Protein AF-A0A645FB19-F1 (afdb_monomer)

Structure (mmCIF, N/CA/C/O backbone):
data_AF-A0A645FB19-F1
#
_entry.id   AF-A0A645FB19-F1
#
loop_
_atom_site.group_PDB
_atom_site.id
_atom_site.type_symbol
_atom_site.label_atom_id
_atom_site.label_alt_id
_atom_site.label_comp_id
_atom_site.label_asym_id
_atom_site.label_entity_id
_atom_site.label_seq_id
_atom_site.pdbx_PDB_ins_code
_atom_site.Cartn_x
_atom_site.Cartn_y
_atom_site.Cartn_z
_atom_site.occupancy
_atom_site.B_iso_or_equiv
_atom_site.auth_seq_id
_atom_site.auth_comp_id
_atom_site.auth_asym_id
_atom_site.auth_atom_id
_atom_site.pdbx_PDB_model_num
ATOM 1 N N . MET A 1 1 ? 1.211 17.142 -0.385 1.00 58.69 1 MET A N 1
ATOM 2 C CA . MET A 1 1 ? 0.450 16.102 -1.111 1.00 58.69 1 MET A CA 1
ATOM 3 C C . MET A 1 1 ? -0.903 16.676 -1.536 1.00 58.69 1 MET A C 1
ATOM 5 O O . MET A 1 1 ? -1.516 17.345 -0.713 1.00 58.69 1 MET A O 1
ATOM 9 N N . ARG A 1 2 ? -1.361 16.498 -2.788 1.00 76.12 2 ARG A N 1
ATOM 10 C CA . ARG A 1 2 ? -2.597 17.149 -3.298 1.00 76.12 2 ARG A CA 1
ATOM 11 C C . ARG A 1 2 ? -3.866 16.750 -2.525 1.00 76.12 2 ARG A C 1
ATOM 13 O O . ARG A 1 2 ? -4.766 17.567 -2.384 1.00 76.12 2 ARG A O 1
ATOM 20 N N . LEU A 1 3 ? -3.914 15.536 -1.971 1.00 77.56 3 LEU A N 1
ATOM 21 C CA . LEU A 1 3 ? -5.048 15.065 -1.166 1.00 77.56 3 LEU A CA 1
ATOM 22 C C . LEU A 1 3 ? -5.191 15.829 0.157 1.00 77.56 3 LEU A C 1
ATOM 24 O O . LEU A 1 3 ? -6.282 16.289 0.467 1.00 77.56 3 LEU A O 1
ATOM 28 N N . LEU A 1 4 ? -4.091 16.073 0.875 1.00 82.75 4 LEU A N 1
ATOM 29 C CA . LEU A 1 4 ? -4.109 16.864 2.116 1.00 82.75 4 LEU A CA 1
ATOM 30 C C . LEU A 1 4 ? -4.502 18.332 1.890 1.00 82.75 4 LEU A C 1
ATOM 32 O O . LEU A 1 4 ? -5.037 18.973 2.787 1.00 82.75 4 LEU A O 1
ATOM 36 N N . GLN A 1 5 ? -4.271 18.869 0.686 1.00 85.38 5 GLN A N 1
ATOM 37 C CA . GLN A 1 5 ? -4.778 20.197 0.319 1.00 85.38 5 GLN A CA 1
ATOM 38 C C . GLN A 1 5 ? -6.301 20.195 0.134 1.00 85.38 5 GLN A C 1
ATOM 40 O O . GLN A 1 5 ? -6.951 21.200 0.406 1.00 85.38 5 GLN A O 1
ATOM 45 N N . ARG A 1 6 ? -6.875 19.081 -0.338 1.00 86.56 6 ARG A N 1
ATOM 46 C CA . ARG A 1 6 ? -8.318 18.939 -0.574 1.00 86.56 6 ARG A CA 1
ATOM 47 C C . ARG A 1 6 ? -9.093 18.552 0.687 1.00 86.56 6 ARG A C 1
ATOM 49 O O . ARG A 1 6 ? -10.244 18.969 0.819 1.00 86.56 6 ARG A O 1
ATOM 56 N N . TYR A 1 7 ? -8.460 17.786 1.573 1.00 88.44 7 TYR A N 1
ATOM 57 C CA . TYR A 1 7 ? -9.016 17.260 2.819 1.00 88.44 7 TYR A CA 1
ATOM 58 C C . TYR A 1 7 ? -8.135 17.680 4.004 1.00 88.44 7 TYR A C 1
ATOM 60 O O . TYR A 1 7 ? -7.343 16.879 4.511 1.00 88.44 7 TYR A O 1
ATOM 68 N N . PRO A 1 8 ? -8.222 18.951 4.432 1.00 86.88 8 PRO A N 1
ATOM 69 C CA . PRO A 1 8 ? -7.477 19.417 5.592 1.00 86.88 8 PRO A CA 1
ATOM 70 C C . PRO A 1 8 ? -7.896 18.621 6.835 1.00 86.88 8 PRO A C 1
ATOM 72 O O . PRO A 1 8 ? -9.083 18.444 7.097 1.00 86.88 8 PRO A O 1
ATOM 75 N N . GLY A 1 9 ? -6.909 18.134 7.588 1.00 89.25 9 GLY A N 1
ATOM 76 C CA . GLY A 1 9 ? -7.122 17.306 8.779 1.00 89.25 9 GLY A CA 1
ATOM 77 C C . GLY A 1 9 ? -7.177 15.799 8.518 1.00 89.25 9 GLY A C 1
ATOM 78 O O . GLY A 1 9 ? -7.242 15.046 9.479 1.00 89.25 9 GLY A O 1
ATOM 79 N N . ALA A 1 10 ? -7.120 15.341 7.262 1.00 93.56 10 ALA A N 1
ATOM 80 C CA . ALA A 1 10 ? -6.947 13.920 6.975 1.00 93.56 10 ALA A CA 1
ATOM 81 C C . ALA A 1 10 ? -5.536 13.436 7.350 1.00 93.56 10 ALA A C 1
ATOM 83 O O . ALA A 1 10 ? -4.563 14.190 7.266 1.00 93.56 10 ALA A O 1
ATOM 84 N N . HIS A 1 11 ? -5.420 12.154 7.685 1.00 93.31 11 HIS A N 1
ATOM 85 C CA . HIS A 1 11 ? -4.140 11.459 7.792 1.00 93.31 11 HIS A CA 1
ATOM 86 C C . HIS A 1 11 ? -3.932 10.557 6.583 1.00 93.31 11 HIS A C 1
ATOM 88 O O . HIS A 1 11 ? -4.860 9.892 6.130 1.00 93.31 11 HIS A O 1
ATOM 94 N N . VAL A 1 12 ? -2.709 10.553 6.056 1.00 94.75 12 VAL A N 1
ATOM 95 C CA . VAL A 1 12 ? -2.318 9.714 4.922 1.00 94.75 12 VAL A CA 1
ATOM 96 C C . VAL A 1 12 ? -1.270 8.716 5.391 1.00 94.75 12 VAL A C 1
ATOM 98 O O . VAL A 1 12 ? -0.284 9.116 6.009 1.00 94.75 12 VAL A O 1
ATOM 101 N N . PHE A 1 13 ? -1.470 7.447 5.052 1.00 96.50 13 PHE A N 1
ATOM 102 C CA . PHE A 1 13 ? -0.499 6.376 5.230 1.00 96.50 13 PHE A CA 1
ATOM 103 C C . PHE A 1 13 ? -0.052 5.871 3.860 1.00 96.50 13 PHE A C 1
ATOM 105 O O . PHE A 1 13 ? -0.886 5.560 3.007 1.00 96.50 13 PHE A O 1
ATOM 112 N N . HIS A 1 14 ? 1.260 5.795 3.656 1.00 96.44 14 HIS A N 1
ATOM 113 C CA . HIS A 1 14 ? 1.857 5.329 2.410 1.00 96.44 14 HIS A CA 1
ATOM 114 C C . HIS A 1 14 ? 2.263 3.864 2.560 1.00 96.44 14 HIS A C 1
ATOM 116 O O . HIS A 1 14 ? 3.074 3.542 3.425 1.00 96.44 14 HIS A O 1
ATOM 122 N N . MET A 1 15 ? 1.755 2.971 1.711 1.00 97.56 15 MET A N 1
ATOM 123 C CA . MET A 1 15 ? 2.123 1.548 1.776 1.00 97.56 15 MET A CA 1
ATOM 124 C C . MET A 1 15 ? 3.617 1.294 1.522 1.00 97.56 15 MET A C 1
ATOM 126 O O . MET A 1 15 ? 4.156 0.297 2.002 1.00 97.56 15 MET A O 1
ATOM 130 N N . ASP A 1 16 ? 4.312 2.221 0.858 1.00 95.81 16 ASP A N 1
ATOM 131 C CA . ASP A 1 16 ? 5.766 2.175 0.657 1.00 95.81 16 ASP A CA 1
ATOM 132 C C . ASP A 1 16 ? 6.555 2.228 1.983 1.00 95.81 16 ASP A C 1
ATOM 134 O O . ASP A 1 16 ? 7.651 1.670 2.076 1.00 95.81 16 ASP A O 1
ATOM 138 N N . ASP A 1 17 ? 5.988 2.822 3.042 1.00 97.62 17 ASP A N 1
ATOM 139 C CA . ASP A 1 17 ? 6.573 2.810 4.394 1.00 97.62 17 ASP A CA 1
ATOM 140 C C . ASP A 1 17 ? 6.572 1.397 5.011 1.00 97.62 17 ASP A C 1
ATOM 142 O O . ASP A 1 17 ? 7.271 1.115 5.994 1.00 97.62 17 ASP A O 1
ATOM 146 N N . PHE A 1 18 ? 5.809 0.481 4.418 1.00 97.94 18 PHE A N 1
ATOM 147 C CA . PHE A 1 18 ? 5.596 -0.873 4.900 1.00 97.94 18 PHE A CA 1
ATOM 148 C C . PHE A 1 18 ? 6.217 -1.927 3.984 1.00 97.94 18 PHE A C 1
ATOM 150 O O . PHE A 1 18 ? 5.834 -3.087 4.053 1.00 97.94 18 PHE A O 1
ATOM 157 N N . PHE A 1 19 ? 7.216 -1.597 3.157 1.00 96.75 19 PHE A N 1
ATOM 158 C CA . PHE A 1 19 ? 7.991 -2.647 2.483 1.00 96.75 19 PHE A CA 1
ATOM 159 C C . PHE A 1 19 ? 8.648 -3.603 3.485 1.00 96.75 19 PHE A C 1
ATOM 161 O O . PHE A 1 19 ? 9.048 -3.205 4.582 1.00 96.75 19 PHE A O 1
ATOM 168 N N . LEU A 1 20 ? 8.797 -4.869 3.085 1.00 95.56 20 LEU A N 1
ATOM 169 C CA . LEU A 1 20 ? 9.509 -5.852 3.895 1.00 95.56 20 LEU A CA 1
ATOM 170 C C . LEU A 1 20 ? 10.963 -5.439 4.138 1.00 95.56 20 LEU A C 1
ATOM 172 O O . LEU A 1 20 ? 11.680 -5.016 3.221 1.00 95.56 20 LEU A O 1
ATOM 176 N N . GLN A 1 21 ? 11.411 -5.675 5.366 1.00 94.31 21 GLN A N 1
ATOM 177 C CA . GLN A 1 21 ? 12.822 -5.627 5.737 1.00 94.31 21 GLN A CA 1
ATOM 178 C C . GL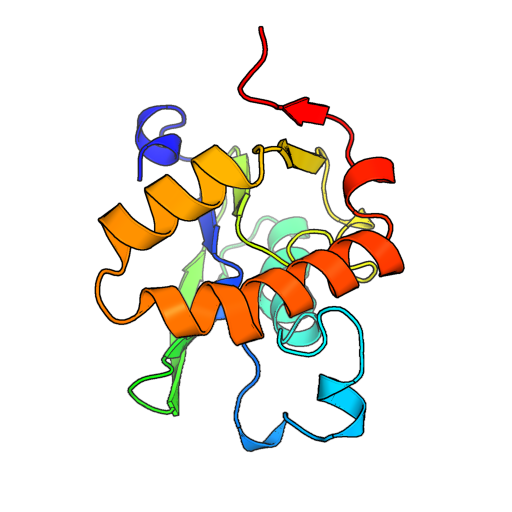N A 1 21 ? 13.586 -6.791 5.076 1.00 94.31 21 GLN A C 1
ATOM 180 O O . GLN A 1 21 ? 12.978 -7.830 4.805 1.00 94.31 21 GLN A O 1
ATOM 185 N N . PRO A 1 22 ? 14.899 -6.662 4.805 1.00 93.31 22 PRO A N 1
ATOM 186 C CA . PRO A 1 22 ? 15.667 -7.660 4.057 1.00 93.31 22 PRO A CA 1
ATOM 187 C C . PRO A 1 22 ? 15.571 -9.075 4.633 1.00 93.31 22 PRO A C 1
ATOM 189 O O . PRO A 1 22 ? 15.367 -10.018 3.875 1.00 93.31 22 PRO A O 1
ATOM 192 N N . ASP A 1 23 ? 15.617 -9.209 5.958 1.00 91.88 23 ASP A N 1
ATOM 193 C CA . ASP A 1 23 ? 15.588 -10.507 6.643 1.00 91.88 23 ASP A CA 1
ATOM 194 C C . ASP A 1 23 ? 14.245 -11.242 6.492 1.00 91.88 23 ASP A C 1
ATOM 196 O O . ASP A 1 23 ? 14.183 -12.462 6.625 1.00 91.88 23 ASP A O 1
ATOM 200 N N . ALA A 1 24 ? 13.169 -10.518 6.167 1.00 92.56 24 ALA A N 1
ATOM 201 C CA . ALA A 1 24 ? 11.841 -11.082 5.938 1.00 92.56 24 ALA A CA 1
ATOM 202 C C . ALA A 1 24 ? 11.579 -11.444 4.461 1.00 92.56 24 ALA A C 1
ATOM 204 O O . ALA A 1 24 ? 10.541 -12.021 4.134 1.00 92.56 24 ALA A O 1
ATOM 205 N N . LYS A 1 25 ? 12.503 -11.122 3.544 1.00 94.50 25 LYS A N 1
ATOM 206 C CA . LYS A 1 25 ? 12.362 -11.373 2.099 1.00 94.50 25 LYS A CA 1
ATOM 207 C C . LYS A 1 25 ? 12.799 -12.787 1.714 1.00 94.50 25 LYS A C 1
ATOM 209 O O . LYS A 1 25 ? 13.763 -12.966 0.969 1.00 94.50 25 LYS A O 1
ATOM 214 N N . THR A 1 26 ? 12.089 -13.800 2.202 1.00 96.44 26 THR A N 1
ATOM 215 C CA . THR A 1 26 ? 12.327 -15.182 1.754 1.00 96.44 26 THR A CA 1
ATOM 216 C C . THR A 1 26 ? 11.770 -15.405 0.340 1.00 96.44 26 THR A C 1
ATOM 218 O O . THR A 1 26 ? 10.840 -14.699 -0.067 1.00 96.44 26 THR A O 1
ATOM 221 N N . PRO A 1 27 ? 12.288 -16.384 -0.426 1.00 95.88 27 PRO A N 1
ATOM 222 C CA . PRO A 1 27 ? 11.735 -16.731 -1.736 1.00 95.88 27 PRO A CA 1
ATOM 223 C C . PRO A 1 27 ? 10.242 -17.069 -1.682 1.00 95.88 27 PRO A C 1
ATOM 225 O O . PRO A 1 27 ? 9.479 -16.631 -2.5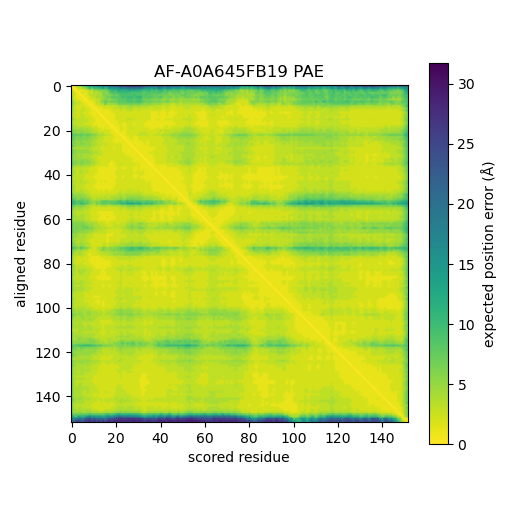37 1.00 95.88 27 PRO A O 1
ATOM 228 N N . GLU A 1 28 ? 9.809 -17.793 -0.649 1.00 96.69 28 GLU A N 1
ATOM 229 C CA . GLU A 1 28 ? 8.411 -18.179 -0.450 1.00 96.69 28 GLU A CA 1
ATOM 230 C C . GLU A 1 28 ? 7.532 -16.957 -0.201 1.00 96.69 28 GLU A C 1
ATOM 232 O O . GLU A 1 28 ? 6.420 -16.888 -0.719 1.00 96.69 28 GLU A O 1
ATOM 237 N N . ARG A 1 29 ? 8.031 -15.979 0.568 1.00 95.75 29 ARG A N 1
ATOM 238 C CA . ARG A 1 29 ? 7.313 -14.730 0.818 1.00 95.75 29 ARG A CA 1
ATOM 239 C C . ARG A 1 29 ? 7.233 -13.877 -0.442 1.00 95.75 29 ARG A C 1
ATOM 241 O O . ARG A 1 29 ? 6.153 -13.418 -0.785 1.00 95.75 29 ARG A O 1
ATOM 248 N N . LEU A 1 30 ? 8.341 -13.69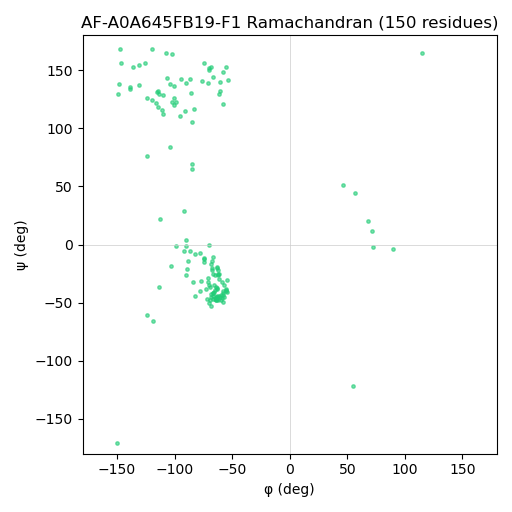2 -1.155 1.00 94.56 30 LEU A N 1
ATOM 249 C CA . LEU A 1 30 ? 8.368 -12.887 -2.381 1.00 94.56 30 LEU A CA 1
ATOM 250 C C . LEU A 1 30 ? 7.586 -13.518 -3.542 1.00 94.56 30 LEU A C 1
ATOM 252 O O . LEU A 1 30 ? 7.175 -12.801 -4.448 1.00 94.56 30 LEU A O 1
ATOM 256 N N . ALA A 1 31 ? 7.358 -14.834 -3.514 1.00 94.56 31 ALA A N 1
ATOM 257 C CA . ALA A 1 31 ? 6.495 -15.519 -4.472 1.00 94.56 31 ALA A CA 1
ATOM 258 C C . ALA A 1 31 ? 4.995 -15.268 -4.230 1.00 94.56 31 ALA A C 1
ATOM 260 O O . ALA A 1 31 ? 4.181 -15.573 -5.101 1.00 94.56 31 ALA A O 1
ATOM 261 N N . GLN A 1 32 ? 4.606 -14.742 -3.063 1.00 96.38 32 GLN A N 1
ATOM 262 C CA . GLN A 1 32 ? 3.212 -14.402 -2.782 1.00 96.38 32 GLN A CA 1
ATOM 263 C C . GLN A 1 32 ? 2.822 -13.102 -3.505 1.00 96.38 32 GLN A C 1
ATOM 265 O O . GLN A 1 32 ? 3.597 -12.141 -3.497 1.00 96.38 32 GLN A O 1
ATOM 270 N N . PRO A 1 33 ? 1.604 -13.008 -4.066 1.00 96.38 33 PRO A N 1
ATOM 271 C CA . PRO A 1 33 ? 1.083 -11.748 -4.585 1.00 96.38 33 PRO A CA 1
ATOM 272 C C . PRO A 1 33 ? 1.046 -10.678 -3.483 1.00 96.38 33 PRO A C 1
ATOM 274 O O . PRO A 1 33 ? 0.411 -10.868 -2.450 1.00 96.38 33 PRO A O 1
ATOM 277 N N . GLY A 1 34 ? 1.745 -9.558 -3.687 1.00 95.25 34 GLY A N 1
ATOM 278 C CA . GLY A 1 34 ? 1.893 -8.509 -2.667 1.00 95.25 34 GLY A CA 1
ATOM 279 C C . GLY A 1 34 ? 2.799 -8.877 -1.489 1.00 95.25 34 GLY A C 1
ATOM 280 O O . GLY A 1 34 ? 2.853 -8.157 -0.492 1.00 95.25 34 GLY A O 1
ATOM 281 N N . GLY A 1 35 ? 3.547 -9.976 -1.602 1.00 95.44 35 GLY A N 1
ATOM 282 C CA . GLY A 1 35 ? 4.453 -10.458 -0.568 1.00 95.44 35 GLY A CA 1
ATOM 283 C C . GLY A 1 35 ? 5.655 -9.550 -0.311 1.00 95.44 35 GLY A C 1
ATOM 284 O O . GLY A 1 35 ? 6.338 -9.740 0.683 1.00 95.44 35 GLY A O 1
ATOM 285 N N . ASN A 1 36 ? 5.912 -8.543 -1.150 1.00 94.44 36 ASN A N 1
ATOM 286 C CA . ASN A 1 36 ? 6.958 -7.530 -0.966 1.00 94.44 36 ASN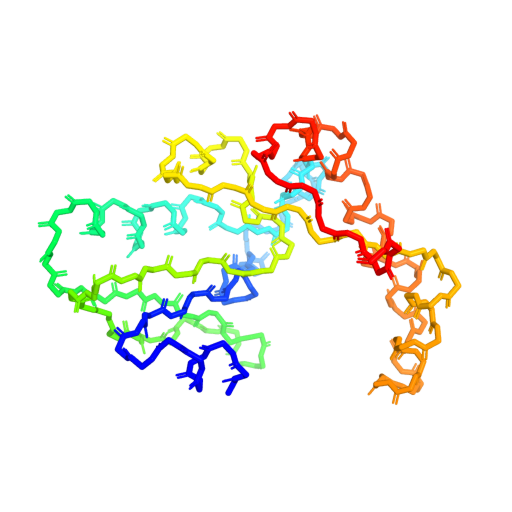 A CA 1
ATOM 287 C C . ASN A 1 36 ? 6.620 -6.471 0.106 1.00 94.44 36 ASN A C 1
ATOM 289 O O . ASN A 1 36 ? 7.507 -5.704 0.499 1.00 94.44 36 ASN A O 1
ATOM 293 N N . VAL A 1 37 ? 5.370 -6.434 0.577 1.00 96.50 37 VAL A N 1
ATOM 294 C CA . VAL A 1 37 ? 4.885 -5.546 1.642 1.00 96.50 37 VAL A CA 1
ATOM 295 C C . VAL A 1 37 ? 4.666 -6.329 2.938 1.00 96.50 37 VAL A C 1
ATOM 297 O O . VAL A 1 37 ? 4.243 -7.484 2.942 1.00 96.50 37 VAL A O 1
ATOM 300 N N . ASP A 1 38 ? 4.972 -5.679 4.051 1.00 97.81 38 ASP A N 1
ATOM 301 C CA . ASP A 1 38 ? 4.762 -6.111 5.428 1.00 97.81 38 ASP A CA 1
ATOM 302 C C . ASP A 1 38 ? 3.331 -5.761 5.871 1.00 97.81 38 ASP A C 1
ATOM 304 O O . ASP A 1 38 ? 3.087 -4.830 6.646 1.00 97.81 38 ASP A O 1
ATOM 308 N N . HIS A 1 39 ? 2.352 -6.457 5.286 1.00 97.38 39 HIS A N 1
ATOM 309 C CA . HIS A 1 39 ? 0.938 -6.206 5.566 1.00 97.38 39 HIS A CA 1
ATOM 310 C C . HIS A 1 39 ? 0.568 -6.572 7.010 1.00 97.38 39 HIS A C 1
ATOM 312 O O . HIS A 1 39 ? -0.361 -5.998 7.570 1.00 97.38 39 HIS A O 1
ATOM 318 N N . GLU A 1 40 ? 1.311 -7.480 7.638 1.00 97.94 40 GLU A N 1
ATOM 319 C CA . GLU A 1 40 ? 1.181 -7.840 9.044 1.00 97.94 40 GLU A CA 1
ATOM 320 C C . GLU A 1 40 ? 1.572 -6.665 9.956 1.00 97.94 40 GLU A C 1
ATOM 322 O O . GLU A 1 40 ? 0.811 -6.306 10.865 1.00 97.94 40 GLU A O 1
ATOM 327 N N . ARG A 1 41 ? 2.706 -5.998 9.684 1.00 97.88 41 ARG A N 1
ATOM 328 C CA . ARG A 1 41 ? 3.084 -4.764 10.393 1.00 97.88 41 ARG A CA 1
ATOM 329 C C . ARG A 1 41 ? 2.078 -3.651 10.146 1.00 97.88 41 ARG A C 1
ATOM 331 O O . ARG A 1 41 ? 1.665 -2.999 11.097 1.00 97.88 41 ARG A O 1
ATOM 338 N N . PHE A 1 42 ? 1.629 -3.455 8.908 1.00 98.19 42 PHE A N 1
ATOM 339 C CA . PHE A 1 42 ? 0.621 -2.432 8.624 1.00 98.19 42 PHE A CA 1
ATOM 340 C C . PHE A 1 42 ? -0.697 -2.678 9.380 1.00 98.19 42 PHE A C 1
ATOM 342 O O . PHE A 1 42 ? -1.251 -1.766 9.994 1.00 98.19 42 PHE A O 1
ATOM 349 N N . LEU A 1 43 ? -1.186 -3.921 9.392 1.00 97.75 43 LEU A N 1
ATOM 350 C CA . LEU A 1 43 ? -2.399 -4.293 10.118 1.00 97.75 43 LEU A CA 1
ATOM 351 C C . LEU A 1 43 ? -2.268 -4.016 11.623 1.00 97.75 43 LEU A C 1
ATOM 353 O O . LEU A 1 43 ? -3.165 -3.417 12.215 1.00 97.75 43 LEU A O 1
ATOM 357 N N . SER A 1 44 ? -1.160 -4.445 12.227 1.00 97.44 44 SER A N 1
ATOM 358 C CA . SER A 1 44 ? -0.941 -4.365 13.677 1.00 97.44 44 SER A CA 1
ATOM 359 C C . SER A 1 44 ? -0.557 -2.973 14.178 1.00 97.44 44 SER A C 1
ATOM 361 O O . SER A 1 44 ? -1.041 -2.556 15.227 1.00 97.44 44 SER A O 1
ATOM 363 N N . GLU A 1 45 ? 0.279 -2.237 13.445 1.00 97.56 45 GLU A N 1
ATOM 364 C CA . GLU A 1 45 ? 0.751 -0.912 13.859 1.00 97.56 45 GLU A CA 1
ATOM 365 C C . GLU A 1 45 ? -0.161 0.229 13.399 1.00 97.56 45 GLU A C 1
ATOM 367 O O . GLU A 1 45 ? -0.097 1.305 13.985 1.00 97.56 45 GLU A O 1
ATOM 372 N N . VAL A 1 46 ? -0.992 0.032 12.366 1.00 96.94 46 VAL A N 1
ATOM 373 C CA . VAL A 1 46 ? -1.841 1.100 11.808 1.00 96.94 46 VAL A CA 1
ATOM 374 C C . VAL A 1 46 ? -3.324 0.772 11.910 1.00 96.94 46 VAL A C 1
ATOM 376 O O . VAL A 1 46 ? -4.045 1.453 12.635 1.00 96.94 46 VAL A O 1
ATOM 379 N N . LEU A 1 47 ? -3.817 -0.256 11.216 1.00 96.12 47 LEU A N 1
ATOM 380 C CA . LEU A 1 47 ? -5.269 -0.473 11.103 1.00 96.12 47 LEU A CA 1
ATOM 381 C C . LEU A 1 47 ? -5.933 -0.837 12.435 1.00 96.12 47 LEU A C 1
ATOM 383 O O . LEU A 1 47 ? -7.002 -0.316 12.754 1.00 96.12 47 LEU A O 1
ATOM 387 N N . GLN A 1 48 ? -5.300 -1.697 13.233 1.00 94.81 48 GLN A N 1
ATOM 388 C CA . GLN A 1 48 ? -5.825 -2.082 14.543 1.00 94.81 48 GLN A CA 1
ATOM 389 C C . GLN A 1 48 ? -5.883 -0.896 15.528 1.00 94.81 48 GLN A C 1
ATOM 391 O O . GLN A 1 48 ? -6.939 -0.706 16.138 1.00 94.81 48 GLN A O 1
ATOM 396 N N . PRO A 1 49 ? -4.828 -0.068 15.686 1.00 93.81 49 PRO A N 1
ATOM 397 C CA . PRO A 1 49 ? -4.908 1.153 16.491 1.00 93.81 49 PRO A CA 1
ATOM 398 C C . PRO A 1 49 ? -5.900 2.190 15.957 1.00 93.81 49 PRO A C 1
ATOM 400 O O . PRO A 1 49 ? -6.604 2.816 16.750 1.00 93.81 49 PRO A O 1
ATOM 403 N N . LEU A 1 50 ? -6.017 2.349 14.632 1.00 92.38 50 LEU A N 1
ATOM 404 C CA . LEU A 1 50 ? -6.985 3.273 14.029 1.00 92.38 50 LEU A CA 1
ATOM 405 C C . LEU A 1 50 ? -8.423 2.951 14.441 1.00 92.38 50 LEU A C 1
ATOM 407 O O . LEU A 1 50 ? -9.175 3.861 14.789 1.00 92.38 50 LEU A O 1
ATOM 411 N N . ALA A 1 51 ? -8.781 1.666 14.479 1.00 88.00 51 ALA A N 1
ATOM 412 C CA . ALA A 1 51 ? -10.098 1.218 14.929 1.00 88.00 51 ALA A CA 1
ATOM 413 C C . ALA A 1 51 ? -10.386 1.552 16.408 1.00 88.00 51 ALA A C 1
ATOM 415 O O . ALA A 1 51 ? -11.546 1.597 16.814 1.00 88.00 51 ALA A O 1
ATOM 416 N N . GLN A 1 52 ? -9.351 1.806 17.216 1.00 88.75 52 GLN A N 1
ATOM 417 C CA . GLN A 1 52 ? -9.483 2.186 18.627 1.00 88.75 52 GLN A CA 1
ATOM 418 C C . GLN A 1 52 ? -9.630 3.703 18.821 1.00 88.75 52 GLN A C 1
ATOM 420 O O . GLN A 1 52 ? -10.022 4.140 19.900 1.00 88.75 52 GLN A O 1
ATOM 425 N N . GLY A 1 53 ? -9.332 4.512 17.796 1.00 84.56 53 GLY A N 1
ATOM 426 C CA . GLY A 1 53 ? -9.471 5.971 17.841 1.00 84.56 53 GLY A CA 1
ATOM 427 C C . GLY A 1 53 ? -8.490 6.684 18.780 1.00 84.56 53 GLY A C 1
ATOM 428 O O . GLY A 1 53 ? -8.762 7.810 19.190 1.00 84.56 53 GLY A O 1
ATOM 429 N N . LEU A 1 54 ? -7.373 6.044 19.134 1.00 83.88 54 LEU A N 1
ATOM 430 C CA . LEU A 1 54 ? -6.344 6.599 20.018 1.00 83.88 54 LEU A CA 1
ATOM 431 C C . LEU A 1 54 ? -5.131 7.099 19.225 1.00 83.88 54 LEU A C 1
ATOM 433 O O . LEU A 1 54 ? -4.952 6.759 18.059 1.00 83.88 54 LEU A O 1
ATOM 437 N N . GLU A 1 55 ? -4.285 7.906 19.866 1.00 93.50 55 GLU A N 1
ATOM 438 C CA . GLU A 1 55 ? -2.952 8.213 19.341 1.00 93.50 55 GLU A CA 1
ATOM 439 C C . GLU A 1 55 ? -2.044 6.985 19.446 1.00 93.50 55 GLU A C 1
ATOM 441 O O . GLU A 1 55 ? -2.052 6.271 20.451 1.00 93.50 55 GLU A O 1
ATOM 446 N N . PHE A 1 56 ? -1.246 6.743 18.410 1.00 95.94 56 PHE A N 1
ATOM 447 C CA . PHE A 1 56 ? -0.343 5.601 18.342 1.00 95.94 56 PHE A CA 1
ATOM 448 C C . PHE A 1 56 ? 0.926 5.931 17.557 1.00 95.94 56 PHE A C 1
ATOM 450 O O . PHE A 1 56 ? 1.049 6.969 16.899 1.00 95.94 56 PHE A O 1
ATOM 457 N N . ILE A 1 57 ? 1.896 5.024 17.651 1.00 97.25 57 ILE A N 1
ATOM 458 C CA . ILE A 1 57 ? 3.147 5.080 16.903 1.00 97.25 57 ILE A CA 1
ATOM 459 C C . ILE A 1 57 ? 3.170 3.893 15.947 1.00 97.25 57 ILE A C 1
ATOM 461 O O . ILE A 1 57 ? 2.927 2.764 16.365 1.00 97.25 57 ILE A O 1
ATOM 465 N N . TYR A 1 58 ? 3.499 4.161 14.690 1.00 97.69 58 TYR A N 1
ATOM 466 C CA . 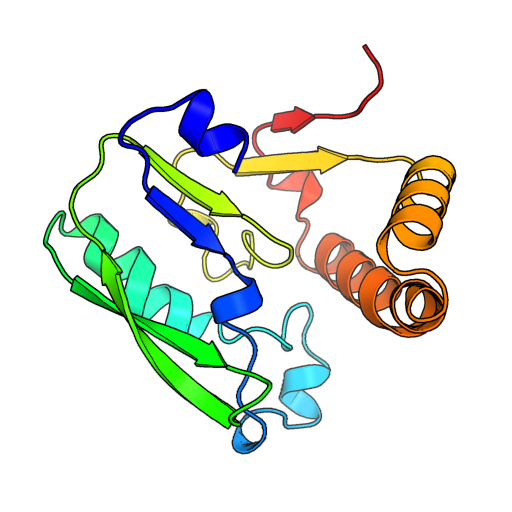TYR A 1 58 ? 3.857 3.150 13.702 1.00 97.69 58 TYR A CA 1
ATOM 467 C C . TYR A 1 58 ? 5.279 3.404 13.212 1.00 97.69 58 TYR A C 1
ATOM 469 O O . TYR A 1 58 ? 5.854 4.471 13.455 1.00 97.69 58 TYR A O 1
ATOM 477 N N . HIS A 1 59 ? 5.856 2.447 12.500 1.00 98.06 59 HIS A N 1
ATOM 478 C CA . HIS A 1 59 ? 7.211 2.568 11.992 1.00 98.06 59 HIS A CA 1
ATOM 479 C C . HIS A 1 59 ? 7.240 2.570 10.471 1.00 98.06 59 HIS A C 1
ATOM 481 O O . HIS A 1 59 ? 6.840 1.602 9.832 1.00 98.06 59 HIS A O 1
ATOM 487 N N . ALA A 1 60 ? 7.786 3.636 9.890 1.00 97.75 60 ALA A N 1
ATOM 488 C CA . ALA A 1 60 ? 8.073 3.717 8.466 1.00 97.75 60 ALA A CA 1
ATOM 489 C C . ALA A 1 60 ? 9.449 3.116 8.165 1.00 97.75 60 ALA A C 1
ATOM 491 O O . ALA A 1 60 ? 10.443 3.456 8.809 1.00 97.75 60 ALA A O 1
ATOM 492 N N . TYR A 1 61 ? 9.530 2.230 7.180 1.00 97.62 61 TYR A N 1
ATOM 493 C CA . TYR A 1 61 ? 10.776 1.581 6.802 1.00 97.62 61 TYR A CA 1
ATOM 494 C C . TYR A 1 61 ? 11.610 2.467 5.864 1.00 97.62 61 TYR A C 1
ATOM 496 O O . TYR A 1 61 ? 11.226 2.756 4.731 1.00 97.62 61 TYR A O 1
ATOM 504 N N . SER A 1 62 ? 12.801 2.869 6.316 1.00 95.75 62 SER A N 1
ATOM 505 C CA . SER A 1 62 ? 13.795 3.555 5.487 1.00 95.75 62 SER A CA 1
ATOM 506 C C . SER A 1 62 ? 14.634 2.531 4.730 1.00 95.75 62 SER A C 1
ATOM 508 O O . SER A 1 62 ? 15.549 1.925 5.288 1.00 95.75 62 SER A O 1
ATOM 510 N N . CYS A 1 63 ? 14.393 2.393 3.423 1.00 89.56 63 CYS A N 1
ATOM 511 C CA . CYS A 1 63 ? 15.234 1.563 2.550 1.00 89.56 63 CYS A CA 1
ATOM 512 C C . CYS A 1 63 ? 16.695 2.041 2.492 1.00 89.56 63 CYS A C 1
ATOM 514 O O . CYS A 1 63 ? 17.584 1.252 2.186 1.00 89.56 63 CYS A O 1
ATOM 516 N N . ARG A 1 64 ? 16.947 3.334 2.740 1.00 90.88 64 ARG A N 1
ATOM 517 C CA . ARG A 1 64 ? 18.298 3.913 2.725 1.00 90.88 64 ARG A CA 1
ATOM 518 C C . ARG A 1 64 ? 19.105 3.454 3.929 1.00 90.88 64 ARG A C 1
ATOM 520 O O . ARG A 1 64 ? 20.259 3.071 3.778 1.00 90.88 64 ARG A O 1
ATOM 527 N N . ASP A 1 65 ? 18.483 3.525 5.098 1.00 93.00 65 ASP A N 1
ATOM 528 C CA . ASP A 1 65 ? 19.154 3.304 6.378 1.00 93.00 65 ASP A CA 1
ATOM 529 C C . ASP A 1 65 ? 18.923 1.881 6.903 1.00 93.00 65 ASP A C 1
ATOM 531 O O . ASP A 1 65 ? 19.420 1.539 7.971 1.00 93.00 65 ASP A O 1
ATOM 535 N 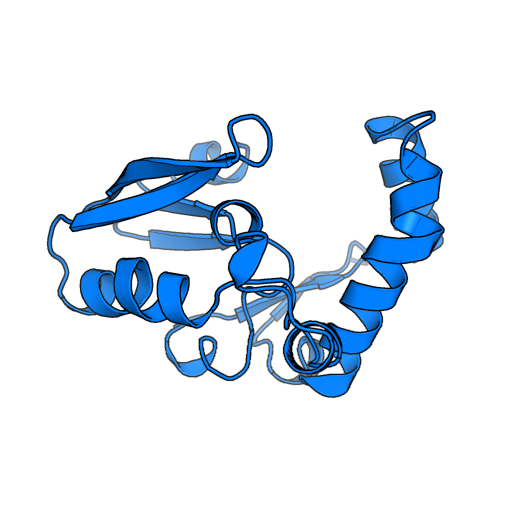N . ASN A 1 66 ? 18.149 1.073 6.167 1.00 93.75 66 ASN A N 1
ATOM 536 C CA . ASN A 1 66 ? 17.698 -0.261 6.553 1.00 93.75 66 ASN A CA 1
ATOM 537 C C . ASN A 1 66 ? 17.162 -0.287 7.995 1.00 93.75 66 ASN A C 1
ATOM 539 O O . ASN A 1 66 ? 17.619 -1.061 8.834 1.00 93.75 66 ASN A O 1
ATOM 543 N N . SER A 1 67 ? 16.240 0.627 8.304 1.00 95.88 67 SER A N 1
ATOM 544 C CA . SER A 1 67 ? 15.739 0.814 9.668 1.00 95.88 67 SER A CA 1
ATOM 545 C C . SER A 1 67 ? 14.274 1.227 9.713 1.00 95.88 67 SER A C 1
ATOM 547 O O . SER A 1 67 ? 13.723 1.782 8.762 1.00 95.88 67 SER A O 1
ATOM 549 N N . LEU A 1 68 ? 13.651 0.940 10.853 1.00 97.56 68 LEU A N 1
ATOM 550 C CA . LEU A 1 68 ? 12.291 1.329 11.195 1.00 97.56 68 LEU A CA 1
ATOM 551 C C . LEU A 1 68 ? 12.309 2.678 11.921 1.00 97.56 68 LEU A C 1
ATOM 553 O O . LEU A 1 68 ? 12.859 2.804 13.013 1.00 97.56 68 LEU A O 1
ATOM 557 N N . LEU A 1 69 ? 11.717 3.696 11.298 1.00 97.44 69 LEU A N 1
ATOM 558 C CA . LEU A 1 69 ? 11.661 5.061 11.812 1.00 97.44 69 LEU A CA 1
ATOM 559 C C . LEU A 1 69 ? 10.278 5.335 12.416 1.00 97.44 69 LEU A C 1
ATOM 561 O O . LEU A 1 69 ? 9.285 5.239 11.692 1.00 97.44 69 LEU A O 1
ATOM 565 N N . PRO A 1 70 ? 10.180 5.718 13.701 1.00 97.69 70 PRO A N 1
ATOM 566 C CA . PRO A 1 70 ? 8.891 5.951 14.335 1.00 97.69 70 PRO A CA 1
ATOM 567 C C . PRO A 1 70 ? 8.175 7.167 13.736 1.00 97.69 70 PRO A C 1
ATOM 569 O O . PRO A 1 70 ? 8.782 8.188 13.375 1.00 97.69 70 PRO A O 1
ATOM 572 N N . ARG A 1 71 ? 6.853 7.052 13.658 1.00 97.00 71 ARG A N 1
ATOM 573 C CA . ARG A 1 71 ? 5.907 8.066 13.199 1.00 97.00 71 ARG A CA 1
ATOM 574 C C . ARG A 1 71 ? 4.692 8.046 14.111 1.00 97.00 71 ARG A C 1
ATOM 576 O O . ARG A 1 71 ? 4.181 6.983 14.440 1.00 97.00 71 ARG A O 1
ATOM 583 N N . SER A 1 72 ? 4.226 9.223 14.506 1.00 94.56 72 SER A N 1
ATOM 584 C CA . SER A 1 72 ? 2.992 9.354 15.276 1.00 94.56 72 SER A CA 1
ATOM 585 C C . SER A 1 72 ? 1.809 9.511 14.335 1.00 94.56 72 SER A C 1
ATOM 587 O O . SER A 1 72 ? 1.880 10.251 13.352 1.00 94.56 72 SER A O 1
ATOM 589 N N . ALA A 1 73 ? 0.717 8.844 14.670 1.00 93.81 73 ALA A N 1
ATOM 590 C CA . ALA A 1 73 ? -0.588 9.066 14.082 1.00 93.81 73 ALA A CA 1
ATOM 591 C C . ALA A 1 73 ? -1.613 9.218 15.205 1.00 93.81 73 ALA A C 1
ATOM 593 O O . ALA A 1 73 ? -1.424 8.747 16.325 1.00 93.81 73 ALA A O 1
ATOM 594 N N . GLY A 1 74 ? -2.695 9.915 14.901 1.00 87.12 74 GLY A N 1
ATOM 595 C CA . GLY A 1 74 ? -3.754 10.177 15.860 1.00 87.12 74 GLY A CA 1
ATOM 596 C C . GLY A 1 74 ? -5.094 10.301 15.173 1.00 87.12 74 GLY A C 1
ATOM 597 O O . GLY A 1 74 ? -5.217 10.038 13.973 1.00 87.12 74 GLY A O 1
ATOM 598 N N . GLN A 1 75 ? -6.085 10.725 15.949 1.00 90.31 75 GLN A N 1
ATOM 599 C CA . GLN A 1 75 ? -7.453 10.828 15.479 1.00 90.31 75 GLN A CA 1
ATOM 600 C C . GLN A 1 75 ? -7.576 11.824 14.316 1.00 90.31 75 GLN A C 1
ATOM 602 O O . GLN A 1 75 ? -7.144 12.972 14.413 1.00 90.31 75 GLN A O 1
ATOM 607 N N . ALA A 1 76 ? -8.209 11.389 13.231 1.00 91.69 76 ALA A N 1
ATOM 608 C CA . ALA A 1 76 ? -8.555 12.221 12.088 1.00 91.69 76 ALA A CA 1
ATOM 609 C C . ALA A 1 76 ? -9.990 11.918 11.623 1.00 91.69 76 ALA A C 1
ATOM 611 O O . ALA A 1 76 ? -10.468 10.796 11.790 1.00 91.69 76 ALA A O 1
ATOM 612 N N . PRO A 1 77 ? -10.686 12.890 11.006 1.00 91.19 77 PRO A N 1
ATOM 613 C CA . PRO A 1 77 ? -11.991 12.659 10.386 1.00 91.19 77 PRO A CA 1
ATOM 614 C C . PRO A 1 77 ? -11.914 11.770 9.136 1.00 91.19 77 PRO A C 1
ATOM 616 O O . PRO A 1 77 ? -12.940 11.285 8.672 1.00 91.19 77 PRO A O 1
ATOM 619 N N . LEU A 1 78 ? -10.719 11.600 8.562 1.00 93.69 78 LEU A N 1
ATOM 620 C CA . LEU A 1 78 ? -10.474 10.793 7.374 1.00 93.69 78 LEU A CA 1
ATOM 621 C C . LEU A 1 78 ? -9.062 10.208 7.432 1.00 93.69 78 LEU A C 1
ATOM 623 O O . LEU A 1 78 ? -8.087 10.946 7.595 1.00 93.69 78 LEU A O 1
ATOM 627 N N . TYR A 1 79 ? -8.963 8.900 7.223 1.00 95.25 79 TYR A N 1
ATOM 628 C CA . TYR A 1 79 ? -7.703 8.202 7.001 1.00 95.25 79 TYR A CA 1
ATOM 629 C C . TYR A 1 79 ? -7.649 7.748 5.548 1.00 95.25 79 TYR A C 1
ATOM 631 O O . TYR A 1 79 ? -8.585 7.130 5.048 1.00 95.25 79 TYR A O 1
ATOM 639 N N . ILE A 1 80 ? -6.562 8.077 4.864 1.00 96.31 80 ILE A N 1
ATOM 640 C CA . ILE A 1 80 ? -6.326 7.701 3.476 1.00 96.31 80 ILE A CA 1
ATOM 641 C C . ILE A 1 80 ? -5.129 6.766 3.465 1.00 96.31 80 ILE A C 1
ATOM 643 O O . ILE A 1 80 ? -4.029 7.155 3.849 1.00 96.31 80 ILE A O 1
ATOM 647 N N . ILE A 1 81 ? -5.344 5.540 3.014 1.00 97.25 81 ILE A N 1
ATOM 648 C CA . ILE A 1 81 ? -4.274 4.582 2.779 1.00 97.25 81 ILE A CA 1
ATOM 649 C C . ILE A 1 81 ? -4.022 4.596 1.275 1.00 97.25 81 ILE A C 1
ATOM 651 O O . ILE A 1 81 ? -4.949 4.367 0.497 1.00 97.25 81 ILE A O 1
ATOM 655 N N . GLU A 1 82 ? -2.801 4.933 0.864 1.00 96.06 82 GLU A N 1
ATOM 656 C CA . GLU A 1 82 ? -2.433 4.991 -0.549 1.00 96.06 82 GLU A CA 1
ATOM 657 C C . GLU A 1 82 ? -1.210 4.139 -0.888 1.00 96.06 82 GLU A C 1
ATOM 659 O O . GLU A 1 82 ? -0.341 3.873 -0.056 1.00 96.06 82 GLU A O 1
ATOM 664 N N . GLY A 1 83 ? -1.135 3.771 -2.164 1.00 95.62 83 GLY A N 1
ATOM 665 C CA . GLY A 1 83 ? -0.065 2.967 -2.737 1.00 95.62 83 GLY A CA 1
ATOM 666 C C . GLY A 1 83 ? -0.562 1.611 -3.221 1.00 95.62 83 GLY A C 1
ATOM 667 O O . GLY A 1 83 ? -1.658 1.149 -2.875 1.00 95.62 83 GLY A O 1
ATOM 668 N N . SER A 1 84 ? 0.266 0.962 -4.031 1.00 93.88 84 SER A N 1
ATOM 669 C CA . SER A 1 84 ? 0.080 -0.442 -4.384 1.00 93.88 84 SER A CA 1
ATOM 670 C C . SER A 1 84 ? 0.011 -1.286 -3.103 1.00 93.88 84 SER A C 1
ATOM 672 O O . SER A 1 84 ? 0.549 -0.904 -2.065 1.00 93.88 84 SER A O 1
ATOM 674 N N . TYR A 1 85 ? -0.679 -2.427 -3.152 1.00 97.38 85 TYR A N 1
ATOM 675 C CA . TYR A 1 85 ? -0.843 -3.346 -2.011 1.00 97.38 85 TYR A CA 1
ATOM 676 C C . TYR A 1 85 ? -1.769 -2.879 -0.876 1.00 97.38 85 TYR A C 1
ATOM 678 O O . TYR A 1 85 ? -2.031 -3.661 0.036 1.00 97.38 85 TYR A O 1
ATOM 686 N N . SER A 1 86 ? -2.343 -1.670 -0.955 1.00 97.50 86 SER A N 1
ATOM 687 C CA . SER A 1 86 ? -3.300 -1.171 0.049 1.00 97.50 86 SER A CA 1
ATOM 688 C C . SER A 1 86 ? -4.487 -2.122 0.236 1.00 97.50 86 SER A C 1
ATOM 690 O O . SER A 1 86 ? -4.900 -2.383 1.354 1.00 97.50 86 SER A O 1
ATOM 692 N N . LEU A 1 87 ? -5.005 -2.722 -0.841 1.00 98.00 87 LEU A N 1
ATOM 693 C CA . LEU A 1 87 ? -6.152 -3.639 -0.789 1.00 98.00 87 LEU A CA 1
ATOM 694 C C . LEU A 1 87 ? -5.748 -5.111 -0.623 1.00 98.00 87 LEU A C 1
ATOM 696 O O . LEU A 1 87 ? -6.435 -6.008 -1.116 1.00 98.00 87 LEU A O 1
ATOM 700 N N . HIS A 1 88 ? -4.610 -5.391 0.021 1.00 98.00 88 HIS A N 1
ATOM 701 C CA . HIS A 1 88 ? -4.197 -6.767 0.294 1.00 98.00 88 HIS A CA 1
ATOM 702 C C . HIS A 1 88 ? -5.331 -7.514 1.031 1.00 98.00 88 HIS A C 1
ATOM 704 O O . HIS A 1 88 ? -5.990 -6.907 1.880 1.00 98.00 88 HIS A O 1
ATOM 710 N N . PRO A 1 89 ? -5.599 -8.806 0.744 1.00 97.69 89 PRO A N 1
ATOM 711 C CA . PRO A 1 89 ? -6.745 -9.519 1.318 1.00 97.69 89 PRO A CA 1
ATOM 712 C C . PRO A 1 89 ? -6.823 -9.487 2.849 1.00 97.69 89 PRO A C 1
ATOM 714 O O . PRO A 1 89 ? -7.915 -9.478 3.397 1.00 97.69 89 PRO A O 1
ATOM 717 N N . ALA A 1 90 ? -5.677 -9.415 3.532 1.00 97.06 90 ALA A N 1
ATOM 718 C CA . ALA A 1 90 ? -5.602 -9.289 4.991 1.00 97.06 90 ALA A CA 1
ATOM 719 C C . ALA A 1 90 ? -5.963 -7.891 5.542 1.00 97.06 90 ALA A C 1
ATOM 721 O O . ALA A 1 90 ? -6.109 -7.737 6.749 1.00 97.06 90 ALA A O 1
ATOM 722 N N . LEU A 1 91 ? -6.050 -6.873 4.680 1.00 97.88 91 LEU A N 1
ATOM 723 C CA . LEU A 1 91 ? -6.245 -5.466 5.049 1.00 97.88 91 LEU A CA 1
ATOM 724 C C . LEU A 1 91 ? -7.604 -4.926 4.596 1.00 97.88 91 LEU A C 1
ATOM 726 O O . LEU A 1 91 ? -8.214 -4.113 5.283 1.00 97.88 91 LEU A O 1
ATOM 730 N N . ARG A 1 92 ? -8.071 -5.355 3.417 1.00 97.06 92 ARG A N 1
ATOM 731 C CA . ARG A 1 92 ? -9.165 -4.692 2.689 1.00 97.06 92 ARG A CA 1
ATOM 732 C C . ARG A 1 92 ? -10.513 -4.662 3.411 1.00 97.06 92 ARG A C 1
ATOM 734 O O . ARG A 1 92 ? -11.304 -3.762 3.149 1.00 97.06 92 ARG A O 1
ATOM 741 N N . ASP A 1 93 ? -10.753 -5.604 4.318 1.00 96.81 93 ASP A N 1
ATOM 742 C CA . ASP A 1 93 ? -11.992 -5.674 5.103 1.00 96.81 93 ASP A CA 1
ATOM 743 C C . ASP A 1 93 ? -12.012 -4.654 6.259 1.00 96.81 93 ASP A C 1
ATOM 745 O O . ASP A 1 93 ? -13.039 -4.470 6.906 1.00 96.81 93 ASP A O 1
ATOM 749 N N . CYS A 1 94 ? -10.896 -3.959 6.511 1.00 96.62 94 CYS A N 1
ATOM 750 C CA . CYS A 1 94 ? -10.808 -2.872 7.487 1.00 96.62 94 CYS A CA 1
ATOM 751 C C . CYS A 1 94 ? -11.194 -1.498 6.913 1.00 96.62 94 CYS A C 1
ATOM 753 O O . CYS A 1 94 ? -11.207 -0.526 7.666 1.00 96.62 94 CYS A O 1
ATOM 755 N N . TYR A 1 95 ? -11.446 -1.379 5.604 1.00 97.31 95 TYR A N 1
ATOM 756 C CA . TYR A 1 95 ? -11.718 -0.093 4.958 1.00 97.31 95 TYR A CA 1
ATOM 757 C C . TYR A 1 95 ? -13.205 0.141 4.724 1.00 97.31 95 TYR A C 1
ATOM 759 O O . TYR A 1 95 ? -13.897 -0.716 4.174 1.00 97.31 95 TYR A O 1
ATOM 767 N N . ASP A 1 96 ? -13.656 1.359 5.023 1.00 97.31 96 ASP A N 1
ATOM 768 C CA . ASP A 1 96 ? -15.014 1.805 4.702 1.00 97.31 96 ASP A CA 1
ATOM 769 C C . ASP A 1 96 ? -15.224 1.978 3.188 1.00 97.31 96 ASP A C 1
ATOM 771 O O . ASP A 1 96 ? -16.305 1.703 2.671 1.00 97.31 96 ASP A O 1
ATOM 775 N N . ILE A 1 97 ? -14.195 2.455 2.474 1.00 97.88 97 ILE A N 1
ATOM 776 C CA . ILE A 1 97 ? -14.231 2.742 1.034 1.00 97.88 97 ILE A CA 1
ATOM 777 C C . ILE A 1 97 ? -12.924 2.289 0.382 1.00 97.88 97 ILE A C 1
ATOM 779 O O . ILE A 1 97 ? -11.832 2.605 0.855 1.00 97.88 97 ILE A O 1
ATOM 783 N N . LYS A 1 98 ? -13.043 1.601 -0.753 1.00 98.44 98 LYS A N 1
ATOM 784 C CA . LYS A 1 98 ? -11.941 1.076 -1.561 1.00 98.44 98 LYS A CA 1
ATOM 785 C C . LYS A 1 98 ? -12.003 1.692 -2.955 1.00 98.44 98 LYS A C 1
ATOM 787 O O . LYS A 1 98 ? -13.021 1.593 -3.639 1.00 98.44 98 LYS A O 1
ATOM 792 N N . VAL A 1 99 ? -10.916 2.327 -3.380 1.00 97.62 99 VAL A N 1
ATOM 793 C CA . VAL A 1 99 ? -10.832 3.013 -4.676 1.00 97.62 99 VAL A CA 1
ATOM 794 C C . VAL A 1 99 ? -9.662 2.450 -5.465 1.00 97.62 99 VAL A C 1
ATOM 796 O O . VAL A 1 99 ? -8.529 2.472 -4.989 1.00 97.62 99 VAL A O 1
ATOM 799 N N . PHE A 1 100 ? -9.926 2.002 -6.688 1.00 97.44 100 PHE A N 1
ATOM 800 C CA . PHE A 1 100 ? -8.890 1.650 -7.650 1.00 97.44 100 PHE A CA 1
ATOM 801 C C . PHE A 1 100 ? -8.709 2.795 -8.647 1.00 97.44 100 PHE A C 1
ATOM 803 O O . PHE A 1 100 ? -9.672 3.243 -9.276 1.00 97.44 100 PHE A O 1
ATOM 810 N N . LEU A 1 101 ? -7.472 3.270 -8.781 1.00 95.31 101 LEU A N 1
ATOM 811 C CA . LEU A 1 101 ? -7.103 4.280 -9.768 1.00 95.31 101 LEU A CA 1
ATOM 812 C C . LEU A 1 101 ? -6.562 3.584 -11.011 1.00 95.31 101 LEU A C 1
ATOM 814 O O . LEU A 1 101 ? -5.478 3.007 -10.987 1.00 95.31 101 LEU A O 1
ATOM 818 N N . ASP A 1 102 ? -7.333 3.663 -12.082 1.00 93.81 102 ASP A N 1
ATOM 819 C CA . ASP A 1 102 ? -7.031 3.051 -13.360 1.00 93.81 102 ASP A CA 1
ATOM 820 C C . ASP A 1 102 ? -6.319 4.027 -14.301 1.00 93.81 102 ASP A C 1
ATOM 822 O O . ASP A 1 102 ? -6.622 5.226 -14.353 1.00 93.81 102 ASP A O 1
ATOM 826 N N . ILE A 1 103 ? -5.368 3.507 -15.063 1.00 93.88 103 ILE A N 1
ATOM 827 C CA . ILE A 1 103 ? -4.573 4.255 -16.031 1.00 93.88 103 ILE A CA 1
ATOM 828 C C . ILE A 1 103 ? -4.215 3.322 -17.181 1.00 93.88 103 ILE A C 1
ATOM 830 O O . ILE A 1 103 ? -3.871 2.167 -16.952 1.00 93.88 103 ILE A O 1
ATOM 834 N N . ASP A 1 104 ? -4.299 3.816 -18.412 1.00 93.75 104 ASP A N 1
ATOM 835 C CA . ASP A 1 104 ? -3.866 3.041 -19.567 1.00 93.75 104 ASP A CA 1
ATOM 836 C C . ASP A 1 104 ? -2.336 2.892 -19.596 1.00 93.75 104 ASP A C 1
ATOM 838 O O . ASP A 1 104 ? -1.593 3.770 -19.142 1.00 93.75 104 ASP A O 1
ATOM 842 N N . ASP A 1 105 ? -1.864 1.778 -20.156 1.00 93.12 105 ASP A N 1
ATOM 843 C CA . ASP A 1 105 ? -0.443 1.413 -20.182 1.00 93.12 105 ASP A CA 1
ATOM 844 C C . ASP A 1 105 ? 0.438 2.488 -20.840 1.00 93.12 105 ASP A C 1
ATOM 846 O O . ASP A 1 105 ? 1.575 2.713 -20.414 1.00 93.12 105 ASP A O 1
ATOM 850 N N . GLN A 1 106 ? -0.077 3.178 -21.866 1.00 95.12 106 GLN A N 1
ATOM 851 C CA . GLN A 1 106 ? 0.676 4.210 -22.574 1.00 95.12 106 GLN A CA 1
ATOM 852 C C . GLN A 1 106 ? 0.901 5.431 -21.676 1.00 95.12 106 GLN A C 1
ATOM 854 O O . GLN A 1 106 ? 2.044 5.852 -21.480 1.00 95.12 106 GLN A O 1
ATOM 859 N N . GLU A 1 107 ? -0.159 5.982 -21.083 1.00 95.19 107 GLU A N 1
ATOM 860 C CA . GLU A 1 107 ? -0.053 7.112 -20.160 1.00 95.19 107 GLU A CA 1
ATOM 861 C C . GLU A 1 107 ? 0.761 6.730 -18.911 1.00 95.19 107 GLU A C 1
ATOM 863 O O . GLU A 1 107 ? 1.558 7.541 -18.421 1.00 95.19 107 GLU A O 1
ATOM 868 N N . GLN A 1 108 ? 0.605 5.505 -18.391 1.00 95.44 108 GLN A N 1
ATOM 869 C CA . GLN A 1 108 ? 1.409 5.011 -17.272 1.00 95.44 108 GLN A CA 1
ATOM 870 C C . GLN A 1 108 ? 2.903 5.058 -17.624 1.00 95.44 108 GLN A C 1
ATOM 872 O O . GLN A 1 108 ? 3.700 5.626 -16.868 1.00 95.44 108 GLN A O 1
ATOM 877 N N . ALA A 1 109 ? 3.277 4.534 -18.795 1.00 95.50 109 ALA A N 1
ATOM 878 C CA . ALA A 1 109 ? 4.656 4.521 -19.262 1.00 95.50 109 ALA A CA 1
ATOM 879 C C . ALA A 1 109 ? 5.217 5.932 -19.482 1.00 95.50 109 ALA A C 1
ATOM 881 O O . ALA A 1 109 ? 6.317 6.236 -19.009 1.00 95.50 109 ALA A O 1
ATOM 882 N N . GLU A 1 110 ? 4.459 6.822 -20.125 1.00 96.12 110 GLU A N 1
ATOM 883 C CA . GLU A 1 110 ? 4.857 8.217 -20.342 1.00 96.12 110 GLU A CA 1
ATOM 884 C C . GLU A 1 110 ? 5.110 8.952 -19.015 1.00 96.12 110 GLU A C 1
ATOM 886 O O . GLU A 1 110 ? 6.122 9.647 -18.855 1.00 96.12 110 GLU A O 1
ATOM 891 N N . ARG A 1 111 ? 4.231 8.766 -18.020 1.00 95.50 111 ARG A N 1
ATOM 892 C CA . ARG A 1 111 ? 4.389 9.375 -16.689 1.00 95.50 111 ARG A CA 1
ATOM 893 C C . ARG A 1 111 ? 5.593 8.828 -15.939 1.00 95.50 111 ARG A C 1
ATOM 895 O O . ARG A 1 111 ? 6.310 9.611 -15.311 1.00 95.50 111 ARG A O 1
ATOM 902 N N . ILE A 1 112 ? 5.823 7.518 -15.999 1.00 96.56 112 ILE A N 1
ATOM 903 C CA . ILE A 1 112 ? 6.974 6.879 -15.355 1.00 96.56 112 ILE A CA 1
ATOM 904 C C . ILE A 1 112 ? 8.273 7.380 -15.983 1.00 96.56 112 ILE A C 1
ATOM 906 O O . ILE A 1 112 ? 9.160 7.814 -15.252 1.00 96.56 112 ILE A O 1
ATOM 910 N N . LEU A 1 113 ? 8.370 7.414 -17.315 1.00 96.81 113 LEU A N 1
ATOM 911 C CA . LEU A 1 113 ? 9.541 7.948 -18.018 1.00 96.81 113 LEU A CA 1
ATOM 912 C C . LEU A 1 113 ? 9.822 9.399 -17.619 1.00 96.81 113 LEU A C 1
ATOM 914 O O . LEU A 1 113 ? 10.961 9.749 -17.305 1.00 96.81 113 LEU A O 1
ATOM 918 N N . LYS A 1 114 ? 8.779 10.235 -17.564 1.00 96.94 114 LYS A N 1
ATOM 919 C CA . LYS A 1 114 ? 8.898 11.642 -17.168 1.00 96.94 114 LYS A CA 1
ATOM 920 C C . LYS A 1 114 ? 9.352 11.821 -15.716 1.00 96.94 114 LYS A C 1
ATOM 922 O O . LYS A 1 114 ? 10.071 12.775 -15.428 1.00 96.94 114 LYS A O 1
ATOM 927 N N . ARG A 1 115 ? 8.908 10.952 -14.802 1.00 96.00 115 ARG A N 1
ATOM 928 C CA . ARG A 1 115 ? 9.213 11.042 -13.364 1.00 96.00 115 ARG A CA 1
ATOM 929 C C . ARG A 1 115 ? 10.579 10.451 -13.015 1.00 96.00 115 ARG A C 1
ATOM 931 O O . ARG A 1 115 ? 11.314 11.046 -12.235 1.00 96.00 115 ARG A O 1
ATOM 938 N N . GLU A 1 116 ? 10.897 9.285 -13.566 1.00 95.00 116 GLU A N 1
ATOM 939 C CA . GLU A 1 116 ? 12.018 8.445 -13.126 1.00 95.00 116 GLU A CA 1
ATOM 940 C C . GLU A 1 116 ? 13.242 8.531 -14.045 1.00 95.00 116 GLU A C 1
ATOM 942 O O . GLU A 1 116 ? 14.346 8.153 -13.642 1.00 95.00 116 GLU A O 1
ATOM 947 N N . GLY A 1 117 ? 13.074 9.013 -15.281 1.00 93.75 117 GLY A N 1
ATOM 948 C CA . GLY A 1 117 ? 14.151 9.093 -16.264 1.00 93.75 117 GLY A CA 1
ATOM 949 C C . GLY A 1 117 ? 14.823 7.734 -16.472 1.00 93.75 117 GLY A C 1
ATOM 950 O O . GLY A 1 117 ? 14.164 6.746 -16.789 1.00 93.75 117 GLY A O 1
ATOM 951 N N . SER A 1 118 ? 16.136 7.656 -16.242 1.00 90.81 118 SER A N 1
ATOM 952 C CA . SER A 1 118 ? 16.909 6.414 -16.393 1.00 90.81 118 SER A CA 1
ATOM 953 C C . SER A 1 118 ? 16.484 5.288 -15.442 1.00 90.81 118 SER A C 1
ATOM 955 O O . SER A 1 118 ? 16.762 4.125 -15.715 1.00 90.81 118 SER A O 1
ATOM 957 N N . ARG A 1 119 ? 15.783 5.598 -14.343 1.00 92.50 119 ARG A N 1
ATOM 958 C CA . ARG A 1 119 ? 15.291 4.594 -13.384 1.00 92.50 119 ARG A CA 1
ATOM 959 C C . ARG A 1 119 ? 13.978 3.937 -13.823 1.00 92.50 119 ARG A C 1
ATOM 961 O O . ARG A 1 119 ? 13.565 2.958 -13.203 1.00 92.50 119 ARG A O 1
ATOM 968 N N . ALA A 1 120 ? 13.348 4.436 -14.890 1.00 95.38 120 ALA A N 1
ATOM 969 C CA . ALA A 1 120 ? 12.082 3.925 -15.413 1.00 95.38 120 ALA A CA 1
ATOM 970 C C . ALA A 1 120 ? 12.154 2.446 -15.824 1.00 95.38 120 ALA A C 1
ATOM 972 O O . ALA A 1 120 ? 11.185 1.715 -15.653 1.00 95.38 120 ALA A O 1
ATOM 973 N N . GLU A 1 121 ? 13.313 1.975 -16.296 1.00 95.44 121 GLU A N 1
ATOM 974 C CA . GLU A 1 121 ? 13.500 0.579 -16.712 1.00 95.44 121 GLU A CA 1
ATOM 975 C C . GLU A 1 121 ? 13.132 -0.416 -15.604 1.00 95.44 121 GLU A C 1
ATOM 977 O O . GLU A 1 121 ? 12.507 -1.444 -15.869 1.00 95.44 121 GLU A O 1
ATOM 982 N N . ARG A 1 122 ? 13.451 -0.084 -14.348 1.00 94.50 122 ARG A N 1
ATOM 983 C CA . ARG A 1 122 ? 13.108 -0.930 -13.204 1.00 94.50 122 ARG A CA 1
ATOM 984 C C . ARG A 1 122 ? 11.597 -1.014 -12.988 1.00 94.50 122 ARG A C 1
ATOM 986 O O . ARG A 1 122 ? 11.096 -2.068 -12.617 1.00 94.50 122 ARG A O 1
ATOM 993 N N . PHE A 1 123 ? 10.854 0.058 -13.253 1.00 95.88 123 PHE A N 1
ATOM 994 C CA . PHE A 1 123 ? 9.393 0.019 -13.174 1.00 95.88 123 PHE A CA 1
ATOM 995 C C . PHE A 1 123 ? 8.803 -0.938 -14.203 1.00 95.88 123 PHE A C 1
ATOM 997 O O . PHE A 1 123 ? 7.983 -1.774 -13.845 1.00 95.88 123 PHE A O 1
ATOM 1004 N N . PHE A 1 124 ? 9.279 -0.886 -15.445 1.00 96.12 124 PHE A N 1
ATOM 1005 C CA . PHE A 1 124 ? 8.765 -1.748 -16.510 1.00 96.12 124 PHE A CA 1
ATOM 1006 C C . PHE A 1 124 ? 9.136 -3.221 -16.335 1.00 96.12 124 PHE A C 1
ATOM 1008 O O . PHE A 1 124 ? 8.351 -4.095 -16.688 1.00 96.12 124 PHE A O 1
ATOM 1015 N N . LYS A 1 125 ? 10.330 -3.508 -15.805 1.00 96.19 125 LYS A N 1
ATOM 1016 C CA . LYS A 1 125 ? 10.833 -4.884 -15.681 1.00 96.19 125 LYS A CA 1
ATOM 1017 C C . LYS A 1 125 ? 10.464 -5.577 -14.373 1.00 96.19 125 LYS A C 1
ATOM 1019 O O . LYS A 1 125 ? 10.432 -6.802 -14.346 1.00 96.19 125 LYS A O 1
ATOM 1024 N N . GLU A 1 126 ? 10.242 -4.821 -13.303 1.00 93.62 126 GLU A N 1
ATOM 1025 C CA . GLU A 1 126 ? 10.069 -5.368 -11.952 1.00 93.62 126 GLU A CA 1
ATOM 1026 C C . GLU A 1 126 ? 8.743 -4.917 -11.342 1.00 93.62 126 GLU A C 1
ATOM 1028 O O . GLU A 1 126 ? 7.886 -5.752 -11.061 1.00 93.62 126 GLU A O 1
ATOM 1033 N N . TRP A 1 127 ? 8.546 -3.606 -11.173 1.00 94.12 127 TRP A N 1
ATOM 1034 C CA . TRP A 1 127 ? 7.427 -3.097 -10.373 1.00 94.12 127 TRP A CA 1
ATOM 1035 C C . TRP A 1 127 ? 6.064 -3.305 -11.033 1.00 94.12 127 TRP A C 1
ATOM 1037 O O . TRP A 1 127 ? 5.193 -3.887 -10.401 1.00 94.12 127 TRP A O 1
ATOM 1047 N N . ILE A 1 128 ? 5.887 -2.915 -12.299 1.00 95.94 128 ILE A N 1
ATOM 1048 C CA . ILE A 1 128 ? 4.604 -3.066 -13.005 1.00 95.94 128 ILE A CA 1
ATOM 1049 C C . ILE A 1 128 ? 4.195 -4.543 -13.128 1.00 95.94 128 ILE A C 1
ATOM 1051 O O . ILE A 1 128 ? 3.062 -4.863 -12.776 1.00 95.94 128 ILE A O 1
ATOM 1055 N N . PRO A 1 129 ? 5.071 -5.478 -13.561 1.00 95.75 129 PRO A N 1
ATOM 1056 C CA . PRO A 1 129 ? 4.711 -6.896 -13.583 1.00 95.75 129 PRO A CA 1
ATOM 1057 C C . PRO A 1 129 ? 4.295 -7.436 -12.209 1.00 95.75 129 PRO A C 1
ATOM 1059 O O . PRO A 1 129 ? 3.342 -8.209 -12.117 1.00 95.75 129 PRO A O 1
ATOM 1062 N N . MET A 1 130 ? 4.983 -7.017 -11.143 1.00 95.25 130 MET A N 1
ATOM 1063 C CA . MET A 1 130 ? 4.666 -7.430 -9.776 1.00 95.25 130 MET A CA 1
ATOM 1064 C C . MET A 1 130 ? 3.326 -6.856 -9.296 1.00 95.25 130 MET A C 1
ATOM 1066 O O . MET A 1 130 ? 2.525 -7.583 -8.708 1.00 95.25 130 MET A O 1
ATOM 1070 N N . GLU A 1 131 ? 3.056 -5.582 -9.583 1.00 96.25 131 GLU A N 1
ATOM 1071 C CA . GLU A 1 131 ? 1.787 -4.922 -9.265 1.00 96.25 131 GLU A CA 1
ATOM 1072 C C . GLU A 1 131 ? 0.621 -5.560 -10.0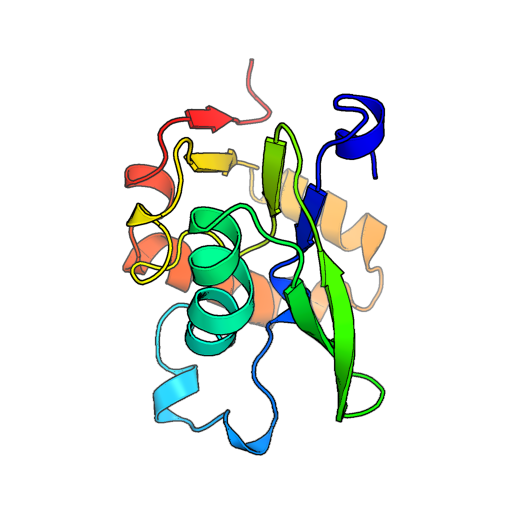21 1.00 96.25 131 GLU A C 1
ATOM 1074 O O . GLU A 1 131 ? -0.378 -5.910 -9.398 1.00 96.25 131 GLU A O 1
ATOM 1079 N N . ASN A 1 132 ? 0.769 -5.805 -11.325 1.00 96.50 132 ASN A N 1
ATOM 1080 C CA . ASN A 1 132 ? -0.254 -6.461 -12.140 1.00 96.50 132 ASN A CA 1
ATOM 1081 C C . ASN A 1 132 ? -0.540 -7.884 -11.646 1.00 96.50 132 ASN A C 1
ATOM 1083 O O . ASN A 1 132 ? -1.700 -8.256 -11.480 1.00 96.50 132 ASN A O 1
ATOM 1087 N N . HIS A 1 133 ? 0.504 -8.660 -11.326 1.00 96.94 133 HIS A N 1
ATOM 1088 C CA . HIS A 1 133 ? 0.330 -9.989 -10.740 1.00 96.94 133 HIS A CA 1
ATOM 1089 C C . HIS A 1 133 ? -0.463 -9.935 -9.426 1.00 96.94 133 HIS A C 1
ATOM 1091 O O . HIS A 1 133 ? -1.368 -10.742 -9.207 1.00 96.94 133 HIS A O 1
ATOM 1097 N N . TYR A 1 134 ? -0.152 -8.964 -8.565 1.00 97.88 134 TYR A N 1
ATOM 1098 C CA . TYR A 1 134 ? -0.899 -8.724 -7.337 1.00 97.88 134 TYR A CA 1
ATOM 1099 C C . TYR A 1 134 ? -2.357 -8.319 -7.606 1.00 97.88 134 TYR A C 1
ATOM 1101 O O . TYR A 1 134 ? -3.262 -8.896 -6.999 1.00 97.88 134 TYR A O 1
ATOM 1109 N N . PHE A 1 135 ? -2.608 -7.387 -8.529 1.00 97.81 135 PHE A N 1
ATOM 1110 C CA . PHE A 1 135 ? -3.961 -6.948 -8.872 1.00 97.81 135 PHE A CA 1
ATOM 1111 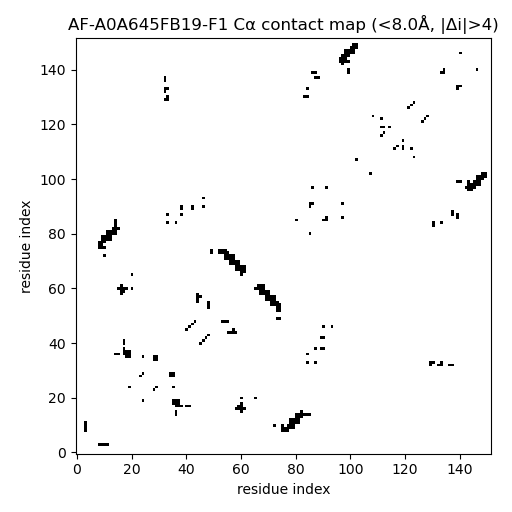C C . PHE A 1 135 ? -4.830 -8.109 -9.360 1.00 97.81 135 PHE A C 1
ATOM 1113 O O . PHE A 1 135 ? -5.946 -8.283 -8.859 1.00 97.81 135 PHE A O 1
ATOM 1120 N N . ASP A 1 136 ? -4.291 -8.941 -10.251 1.00 98.00 136 ASP A N 1
ATOM 1121 C CA . ASP A 1 136 ? -4.992 -10.082 -10.836 1.00 98.00 136 ASP A CA 1
ATOM 1122 C C . ASP A 1 136 ? -5.275 -11.188 -9.815 1.00 98.00 136 ASP A C 1
ATOM 1124 O O . ASP A 1 136 ? -6.385 -11.738 -9.775 1.00 98.00 136 ASP A O 1
ATOM 1128 N N . ALA A 1 137 ? -4.275 -11.533 -8.997 1.00 98.00 137 ALA A N 1
ATOM 1129 C CA . ALA A 1 137 ? -4.372 -12.616 -8.025 1.00 98.00 137 ALA A CA 1
ATOM 1130 C C . ALA A 1 137 ? -5.257 -12.242 -6.828 1.00 98.00 137 ALA A C 1
ATOM 1132 O O . ALA A 1 137 ? -6.035 -13.070 -6.352 1.00 98.00 137 ALA A O 1
ATOM 1133 N N . CYS A 1 138 ? -5.178 -10.994 -6.358 1.00 97.69 138 CYS A N 1
ATOM 1134 C CA . CYS A 1 138 ? -5.956 -10.512 -5.216 1.00 97.69 138 CYS A CA 1
ATOM 1135 C C . CYS A 1 138 ? -7.312 -9.904 -5.603 1.00 97.69 138 CYS A C 1
ATOM 1137 O O . CYS A 1 138 ? -8.080 -9.539 -4.706 1.00 97.69 138 CYS A O 1
ATOM 1139 N N . LYS A 1 139 ? -7.634 -9.844 -6.904 1.00 97.75 139 LYS A N 1
ATOM 1140 C CA . LYS A 1 139 ? -8.898 -9.305 -7.434 1.00 97.75 139 LYS A CA 1
ATOM 1141 C C . LYS A 1 139 ? -9.143 -7.867 -6.991 1.00 97.75 139 LYS A C 1
ATOM 1143 O O . LYS A 1 139 ? -10.219 -7.516 -6.513 1.00 97.75 139 LYS A O 1
ATOM 1148 N N . VAL A 1 140 ? -8.087 -7.057 -7.077 1.00 98.00 140 VAL A N 1
ATOM 1149 C CA . VAL A 1 140 ? -8.041 -5.710 -6.490 1.00 98.00 140 VAL A CA 1
ATOM 1150 C C . VAL A 1 140 ? -9.037 -4.777 -7.169 1.00 98.00 140 VAL A C 1
ATOM 1152 O O . VAL A 1 140 ? -9.730 -4.015 -6.492 1.00 98.00 1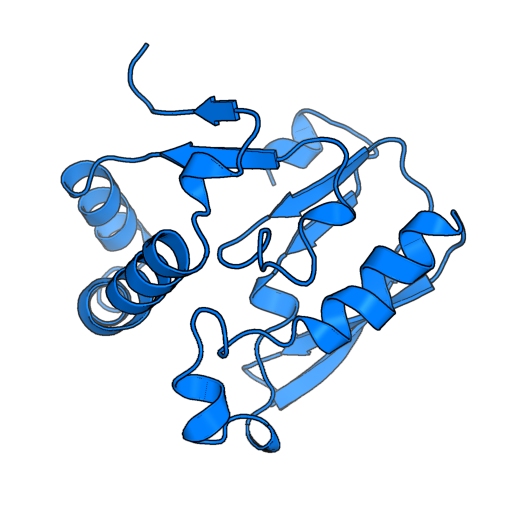40 VAL A O 1
ATOM 1155 N N . ARG A 1 141 ? -9.153 -4.865 -8.499 1.00 96.62 141 ARG A N 1
ATOM 1156 C CA . ARG A 1 141 ? -10.138 -4.087 -9.254 1.00 96.62 141 ARG A CA 1
ATOM 1157 C C . ARG A 1 141 ? -11.552 -4.514 -8.870 1.00 96.62 141 ARG A C 1
ATOM 1159 O O . ARG A 1 141 ? -12.397 -3.670 -8.602 1.00 96.62 141 ARG A O 1
ATOM 1166 N N . GLU A 1 142 ? -11.808 -5.813 -8.825 1.00 97.44 142 GLU A N 1
ATOM 1167 C CA . GLU A 1 142 ? -13.138 -6.372 -8.596 1.00 97.44 142 GLU A CA 1
ATOM 1168 C C . GLU A 1 142 ? -13.629 -6.165 -7.161 1.00 97.44 142 GLU A C 1
ATOM 1170 O O . GLU A 1 142 ? -14.832 -6.073 -6.936 1.00 97.44 142 GLU A O 1
ATOM 1175 N N . CYS A 1 143 ? -12.717 -6.081 -6.188 1.00 96.88 143 CYS A N 1
ATOM 1176 C CA . CYS A 1 143 ? -13.062 -5.821 -4.794 1.00 96.88 143 CYS A CA 1
ATOM 1177 C C . CYS A 1 143 ? -13.091 -4.330 -4.433 1.00 96.88 143 CYS A C 1
ATOM 1179 O O . CYS A 1 143 ? -13.253 -4.010 -3.257 1.00 96.88 143 CYS A O 1
ATOM 1181 N N . SER A 1 144 ? -12.883 -3.422 -5.388 1.00 98.00 144 SER A N 1
ATOM 1182 C CA . SER A 1 144 ? -12.953 -1.979 -5.147 1.00 98.00 144 SER A CA 1
ATOM 1183 C C . SER A 1 144 ? -14.385 -1.470 -5.286 1.00 98.00 144 SER A C 1
ATOM 1185 O O . SER A 1 144 ? -15.123 -1.907 -6.164 1.00 98.00 144 SER A O 1
ATOM 1187 N N . ASP A 1 145 ? -14.771 -0.515 -4.439 1.00 98.38 145 ASP A N 1
ATOM 1188 C CA . ASP A 1 145 ? -16.107 0.089 -4.475 1.00 98.38 145 ASP A CA 1
ATOM 1189 C C . ASP A 1 145 ? -16.215 1.112 -5.620 1.00 98.38 145 ASP A C 1
ATOM 1191 O O . ASP A 1 145 ? -17.276 1.281 -6.218 1.00 98.38 145 ASP A O 1
ATOM 1195 N N . PHE A 1 146 ? -15.098 1.771 -5.954 1.00 97.75 146 PHE A N 1
ATOM 1196 C CA . PHE A 1 146 ? -15.011 2.734 -7.050 1.00 97.75 146 PHE A CA 1
ATOM 1197 C C . PHE A 1 146 ? -13.818 2.451 -7.957 1.00 97.75 146 PHE A C 1
ATOM 1199 O O . PHE A 1 146 ? -12.701 2.222 -7.489 1.00 97.75 146 PHE A O 1
ATOM 1206 N N . LEU A 1 147 ? -14.053 2.553 -9.265 1.00 96.50 147 LEU A N 1
ATOM 1207 C CA . LEU A 1 147 ? -13.023 2.536 -10.297 1.00 96.50 147 LEU A CA 1
ATOM 1208 C C . LEU A 1 147 ? -12.946 3.930 -10.909 1.00 96.50 147 LEU A C 1
ATOM 1210 O O . LEU A 1 147 ? -13.912 4.392 -11.513 1.00 96.50 147 LEU A O 1
ATOM 1214 N N . LEU A 1 148 ? -11.813 4.605 -10.744 1.00 94.00 148 LEU A N 1
ATOM 1215 C CA . LEU A 1 148 ? -11.591 5.925 -11.326 1.00 94.00 148 LEU A CA 1
ATOM 1216 C C . LEU A 1 148 ? -10.555 5.797 -12.429 1.00 94.00 148 LEU A C 1
ATOM 1218 O O . LEU A 1 148 ? -9.390 5.539 -12.150 1.00 94.00 148 LEU A O 1
ATOM 1222 N N . SER A 1 149 ? -10.978 5.998 -13.671 1.00 88.88 149 SER A N 1
ATOM 1223 C CA . SER A 1 149 ? -10.076 6.093 -14.816 1.00 88.88 149 SER A CA 1
ATOM 1224 C C . SER A 1 149 ? -10.010 7.539 -15.300 1.00 88.88 149 SER A C 1
ATOM 1226 O O . SER A 1 149 ? -10.857 8.361 -14.956 1.00 88.88 149 SER A O 1
ATOM 1228 N N . LYS A 1 150 ? -9.011 7.870 -16.118 1.00 74.38 150 LYS A N 1
ATOM 1229 C CA . LYS A 1 150 ? -8.916 9.192 -16.762 1.00 74.38 150 LYS A CA 1
ATOM 1230 C C . LYS A 1 150 ? -9.992 9.401 -17.856 1.00 74.38 150 LYS A C 1
ATOM 1232 O O . LYS A 1 150 ? -10.035 10.479 -18.440 1.00 74.38 150 LYS A O 1
ATOM 1237 N N . ASN A 1 151 ? -10.859 8.416 -18.115 1.00 57.22 151 ASN A N 1
ATOM 1238 C CA . ASN A 1 151 ? -11.885 8.466 -19.156 1.00 57.22 151 ASN A CA 1
ATOM 1239 C C . ASN A 1 151 ? -13.285 8.708 -18.566 1.00 57.22 151 ASN A C 1
ATOM 1241 O O . ASN A 1 151 ? -14.016 7.758 -18.301 1.00 57.22 151 ASN A O 1
ATOM 1245 N N . GLU A 1 152 ? -13.570 9.997 -18.346 1.00 42.97 152 GLU A N 1
ATOM 1246 C CA . GLU A 1 152 ? -14.825 10.779 -18.487 1.00 42.97 152 GLU A CA 1
ATOM 1247 C C . GLU A 1 152 ? -14.820 11.989 -17.537 1.00 42.97 152 GLU A C 1
ATOM 1249 O O . GLU A 1 152 ? -14.766 11.807 -16.299 1.00 42.97 152 GLU A O 1
#

Radius of gyration: 16.07 Å; Cα contacts (8 Å, |Δi|>4): 186; chains: 1; bounding box: 35×38×43 Å

Mean predicted aligned error: 3.68 Å

Sequence (152 aa):
MRLLQRYPGAHVFHMDDFFLQPDAKTPERLAQPGGNVDHERFLSEVLQPLAQGLEFIYHAYSCRDNSLLPRSAGQAPLYIIEGSYSLHPALRDCYDIKVFLDIDDQEQAERILKREGSRAERFFKEWIPMENHYFDACKVRECSDFLLSKNE

pLDDT: mean 93.88, std 7.17, range [42.97, 98.44]

Secondary structure (DSSP, 8-state):
-HHHHHSTT-EEEEGGGGBPPGGG--HHHHTSTTTTB-HHHHIIIIIHHHHHT--EEEEEEETTTTEEEEEEE---S-EEEESTTTT-TTTGGG-S--EEE---HHHHHHHHHHHHGGGHHHIIIIIHHHHHHHHHHHTTTTT-SEEE-S--

InterPro domains:
  IPR027417 P-loop containing nucleoside triphosphate hydrolase [G3DSA:3.40.50.300] (1-150)
  IPR027417 P-loop containing nucleoside triphosphate hydrolase [SSF52540] (2-145)

Foldseek 3Di:
DVVCVVPPQEAEDEQQQFFDQPVQPDPVQLPDQLSRGNVVLCCVQPLVVVVVQAKGWGFGQDPVVSDTHIDIDGHGPHYHYDDQPCCPVVHVVSDPFFEDEDEDPVVVLVVLCVPPPVNSVCCVPPVVVSSVSNCVVRVRVVSGPYYDYPPD

Solvent-accessible surface area (backbone atoms only — not comparable to full-atom values): 9005 Å² total; per-residue (Å²): 111,76,64,52,74,75,39,75,68,47,43,78,46,56,40,71,32,32,44,51,55,76,92,67,64,41,73,73,40,56,69,38,73,54,36,62,41,33,60,67,56,45,41,62,46,44,55,55,45,56,77,68,61,48,73,49,65,34,62,37,41,38,82,88,75,74,42,75,42,82,41,81,50,58,75,50,96,39,80,45,76,42,59,77,66,54,61,36,86,94,46,42,87,79,51,95,76,42,75,35,81,48,74,56,71,65,62,49,50,55,52,40,41,74,73,46,49,89,57,27,60,54,41,71,74,47,50,50,57,50,50,51,49,21,35,66,74,64,38,40,68,80,71,29,80,40,79,46,54,89,84,126

Organism: NCBI:txid1076179

Nearest PDB structures (foldseek):
  1rz3-assembly1_A  TM=7.447E-01  e=2.606E-06  Geobacillus stearothermophilus
  6n55-assembly2_B  TM=7.583E-01  e=3.636E-06  Homo sapiens
  6pwz-assembly2_H  TM=7.361E-01  e=3.402E-06  Homo sapiens
  6n55-assembly2_G  TM=7.330E-01  e=7.075E-06  Homo sapiens
  6h7g-assembly1_B  TM=6.800E-01  e=3.061E-05  Chlamydomonas reinhardtii